Protein AF-A0A503PI42-F1 (afdb_monomer)

Radius of gyration: 23.53 Å; Cα contacts (8 Å, |Δi|>4): 107; chains: 1; bounding box: 67×31×73 Å

Secondary structure (DSSP, 8-state):
--------------HHHHHHHHHHHHHHHHHHHHHHH--SHHHHHHHHHHHHGGGT----EE-PPPPTT--HHHHHTT--EE-PPTTHHHHHHHTT-GGG-HHHHHHTT-SS---HHHHHHHHHH-HHHHHHHHHHHHTT---

Sequence (143 aa):
MPSISTKSPNVTAVTGGTARWHRRLADTFDFLNHVRKSSTQQEICRYLLRYAERFGTTNLLAGPIPPRRALKREQVSHVLLDAWPEQWSERYFSKGYLYRDPTIQLVNRGNAPFLWSEIDKVCEVCPYGRRIRNLVREAGCRY

Solvent-accessible surface area (backbone atoms only — not comparable to full-atom values): 8837 Å² total; per-residue (Å²): 139,83,87,84,79,84,76,77,82,83,88,80,88,69,69,72,59,62,57,52,52,53,49,54,50,48,55,51,51,51,51,52,50,53,48,73,69,41,91,47,58,66,51,36,44,52,55,51,40,67,61,36,41,84,76,71,42,82,63,48,78,42,53,66,82,63,62,101,80,58,50,62,74,54,45,60,72,32,56,67,38,74,45,62,56,88,67,48,63,59,53,39,47,75,70,54,38,65,89,59,34,61,66,52,54,49,60,74,71,45,96,65,91,81,59,72,76,68,46,47,66,54,26,76,74,29,76,59,32,46,49,52,51,52,51,40,51,73,61,70,44,80,131

Foldseek 3Di:
DDDDDDDDDDPDDDPPPVVVVVVVVVLVVVLVVQCVPDPDLVSNLVSVCVVCVVVVADWDWDFDQDPPPDDLVRRLVRTSHTDFFPCPSVVCSVVPVCVVAVVNVVVVVDPDDDDVVVCVVVCVVPVSNVVVVVVCVVSVHDD

Structure (mmCIF, N/CA/C/O backbone):
data_AF-A0A503PI42-F1
#
_entry.id   AF-A0A503PI42-F1
#
loop_
_atom_site.group_PDB
_atom_site.id
_atom_site.type_symbol
_atom_site.label_atom_id
_atom_site.label_alt_id
_atom_site.label_comp_id
_atom_site.label_asym_id
_atom_site.label_entity_id
_atom_site.label_seq_id
_atom_site.pdbx_PDB_ins_code
_atom_site.Cartn_x
_atom_site.Cartn_y
_atom_site.Cartn_z
_atom_site.occupancy
_atom_site.B_iso_or_equiv
_atom_site.auth_seq_id
_atom_site.auth_comp_id
_atom_site.auth_asym_id
_atom_site.auth_atom_id
_atom_site.pdbx_PDB_model_num
ATOM 1 N N . MET A 1 1 ? 51.490 17.077 52.643 1.00 38.84 1 MET A N 1
ATOM 2 C CA . MET A 1 1 ? 51.121 16.199 51.509 1.00 38.84 1 MET A CA 1
ATOM 3 C C . MET A 1 1 ? 49.606 16.014 51.550 1.00 38.84 1 MET A C 1
ATOM 5 O O . MET A 1 1 ? 49.115 15.725 52.634 1.00 38.84 1 MET A O 1
ATOM 9 N N . PRO A 1 2 ? 48.860 16.335 50.476 1.00 37.44 2 PRO A N 1
ATOM 10 C CA . PRO A 1 2 ? 47.443 16.695 50.551 1.00 37.44 2 PRO A CA 1
ATOM 11 C C . PRO A 1 2 ? 46.487 15.503 50.402 1.00 37.44 2 PRO A C 1
ATOM 13 O O . PRO A 1 2 ? 46.785 14.527 49.721 1.00 37.44 2 PRO A O 1
ATOM 16 N N . SER A 1 3 ? 45.322 15.632 51.040 1.00 36.38 3 SER A N 1
ATOM 17 C CA . SER A 1 3 ? 44.196 14.693 51.007 1.00 36.38 3 SER A CA 1
ATOM 18 C C . SER A 1 3 ? 43.536 14.674 49.621 1.00 36.38 3 SER A C 1
ATOM 20 O O . SER A 1 3 ? 43.141 15.722 49.105 1.00 36.38 3 SER A O 1
ATOM 22 N N . ILE A 1 4 ? 43.434 13.494 49.002 1.00 42.47 4 ILE A N 1
ATOM 23 C CA . ILE A 1 4 ? 42.800 13.305 47.691 1.00 42.47 4 ILE A CA 1
ATOM 24 C C . ILE A 1 4 ? 41.296 13.124 47.904 1.00 42.47 4 ILE A C 1
ATOM 26 O O . ILE A 1 4 ? 40.831 12.098 48.388 1.00 42.47 4 ILE A O 1
ATOM 30 N N . SER A 1 5 ? 40.544 14.156 47.529 1.00 39.06 5 SER A N 1
ATOM 31 C CA . SER A 1 5 ? 39.086 14.154 47.456 1.00 39.06 5 SER A CA 1
ATOM 32 C C . SER A 1 5 ? 38.625 13.300 46.270 1.00 39.06 5 SER A C 1
ATOM 34 O O . SER A 1 5 ? 38.852 13.649 45.109 1.00 39.06 5 SER A O 1
ATOM 36 N N . THR A 1 6 ? 37.983 12.167 46.548 1.00 41.88 6 THR A N 1
ATOM 37 C CA . THR A 1 6 ? 37.281 11.346 45.555 1.00 41.88 6 THR A CA 1
ATOM 38 C C . THR A 1 6 ? 36.035 12.087 45.074 1.00 41.88 6 THR A C 1
ATOM 40 O O . THR A 1 6 ? 34.994 12.088 45.729 1.00 41.88 6 THR A O 1
ATOM 43 N N . LYS A 1 7 ? 36.131 12.728 43.904 1.00 42.66 7 LYS A N 1
ATOM 44 C CA . LYS A 1 7 ? 34.962 13.198 43.152 1.00 42.66 7 LYS A CA 1
ATOM 45 C C . LYS A 1 7 ? 34.213 11.990 42.583 1.00 42.66 7 LYS A C 1
ATOM 47 O O . LYS A 1 7 ? 34.740 11.292 41.720 1.00 42.66 7 LYS A O 1
ATOM 52 N N . SER A 1 8 ? 32.979 11.779 43.033 1.00 46.50 8 SER A N 1
ATOM 53 C CA . SER A 1 8 ? 32.018 10.890 42.373 1.00 46.50 8 SER A CA 1
ATOM 54 C C . SER A 1 8 ? 31.776 11.353 40.930 1.00 46.50 8 SER A C 1
ATOM 56 O O . SER A 1 8 ? 31.584 12.554 40.710 1.00 46.50 8 SER A O 1
ATOM 58 N N . PRO A 1 9 ? 31.757 10.453 39.932 1.00 42.19 9 PRO A N 1
ATOM 59 C CA . PRO A 1 9 ? 31.368 10.828 38.586 1.00 42.19 9 PRO A CA 1
ATOM 60 C C . PRO A 1 9 ? 29.862 11.112 38.541 1.00 42.19 9 PRO A C 1
ATOM 62 O O . PRO A 1 9 ? 29.033 10.368 39.062 1.00 42.19 9 PRO A O 1
ATOM 65 N N . ASN A 1 10 ? 29.542 12.241 37.921 1.00 37.50 10 ASN A N 1
ATOM 66 C CA . ASN A 1 10 ? 28.206 12.771 37.707 1.00 37.50 10 ASN A CA 1
ATOM 67 C C . ASN A 1 10 ? 27.437 11.828 36.759 1.00 37.50 10 ASN A C 1
ATOM 69 O O . ASN A 1 10 ? 27.722 11.785 35.562 1.00 37.50 10 ASN A O 1
ATOM 73 N N . VAL A 1 11 ? 26.501 11.031 37.284 1.00 51.66 11 VAL A N 1
ATOM 74 C CA . VAL A 1 11 ? 25.611 10.190 36.470 1.00 51.66 11 VAL A CA 1
ATOM 75 C C . VAL A 1 11 ? 24.426 11.039 36.035 1.00 51.66 11 VAL A C 1
ATOM 77 O O . VAL A 1 11 ? 23.382 11.051 36.682 1.00 51.66 11 VAL A O 1
ATOM 80 N N . THR A 1 12 ? 24.573 11.730 34.908 1.00 49.09 12 THR A N 1
ATOM 81 C CA . THR A 1 12 ? 23.434 12.371 34.248 1.00 49.09 12 THR A CA 1
ATOM 82 C C . THR A 1 12 ? 23.547 12.195 32.740 1.00 49.09 12 THR A C 1
ATOM 84 O O . THR A 1 12 ? 24.367 12.852 32.110 1.00 49.09 12 THR A O 1
ATOM 87 N N . ALA A 1 13 ? 22.712 11.290 32.203 1.00 50.94 13 ALA A N 1
ATOM 88 C CA . ALA A 1 13 ? 22.086 11.291 30.865 1.00 50.94 13 ALA A CA 1
ATOM 89 C C . ALA A 1 13 ? 22.006 9.885 30.225 1.00 50.94 13 ALA A C 1
ATOM 91 O O . ALA A 1 13 ? 22.696 9.584 29.258 1.00 50.94 13 ALA A O 1
ATOM 92 N N . VAL A 1 14 ? 21.099 9.031 30.721 1.00 50.69 14 VAL A N 1
ATOM 93 C CA . VAL A 1 14 ? 20.630 7.818 29.997 1.00 50.69 14 VAL A CA 1
ATOM 94 C C . VAL A 1 14 ? 19.093 7.780 29.855 1.00 50.69 14 VAL A C 1
ATOM 96 O O . VAL A 1 14 ? 18.533 6.997 29.094 1.00 50.69 14 VAL A O 1
ATOM 99 N N . THR A 1 15 ? 18.365 8.696 30.494 1.00 55.69 15 THR A N 1
ATOM 100 C CA . THR A 1 15 ? 16.892 8.691 30.581 1.00 55.69 15 THR A CA 1
ATOM 101 C C . THR A 1 15 ? 16.146 9.055 29.287 1.00 55.69 15 THR A C 1
ATOM 103 O O . THR A 1 15 ? 14.961 8.748 29.160 1.00 55.69 15 THR A O 1
ATOM 106 N N . GLY A 1 16 ? 16.810 9.655 28.292 1.00 50.78 16 GLY A N 1
ATOM 107 C CA . GLY A 1 16 ? 16.167 10.068 27.034 1.00 50.78 16 GLY A CA 1
ATOM 108 C C . GLY A 1 16 ? 15.854 8.921 26.060 1.00 50.78 16 GLY A C 1
ATOM 109 O O . GLY A 1 16 ? 14.903 9.009 25.283 1.00 50.78 16 GLY A O 1
ATOM 110 N N . GLY A 1 17 ? 16.624 7.827 26.102 1.00 54.44 17 GLY A N 1
ATOM 111 C CA . GLY A 1 17 ? 16.436 6.681 25.206 1.00 54.44 17 GLY A CA 1
ATOM 112 C C . GLY A 1 17 ? 15.207 5.855 25.579 1.00 54.44 17 GLY A C 1
ATOM 113 O O . GLY A 1 17 ? 14.338 5.609 24.744 1.00 54.44 17 GLY A O 1
ATOM 114 N N . THR A 1 18 ? 15.091 5.485 26.853 1.00 59.12 18 THR A N 1
ATOM 115 C CA . THR A 1 18 ? 14.047 4.591 27.371 1.00 59.12 18 THR A CA 1
ATOM 116 C C . THR A 1 18 ? 12.649 5.191 27.228 1.00 59.12 18 THR A C 1
ATOM 118 O O . THR A 1 18 ? 11.726 4.505 26.795 1.00 59.12 18 THR A O 1
ATOM 121 N N . ALA A 1 19 ? 12.479 6.487 27.505 1.00 63.47 19 ALA A N 1
ATOM 122 C CA . ALA A 1 19 ? 11.190 7.171 27.355 1.00 63.47 19 ALA A CA 1
ATOM 123 C C . ALA A 1 19 ? 10.720 7.242 25.887 1.00 63.47 19 ALA A C 1
ATOM 125 O O . ALA A 1 19 ? 9.526 7.143 25.597 1.00 63.47 19 ALA A O 1
ATOM 126 N N . ARG A 1 20 ? 11.661 7.370 24.942 1.00 67.62 20 ARG A N 1
ATOM 127 C CA . ARG A 1 20 ? 11.369 7.470 23.505 1.00 67.62 20 ARG A CA 1
ATOM 128 C C . ARG A 1 20 ? 10.935 6.132 22.903 1.00 67.62 20 ARG A C 1
ATOM 130 O O . ARG A 1 20 ? 10.061 6.117 22.037 1.00 67.62 20 ARG A O 1
ATOM 137 N N . TRP A 1 21 ? 11.514 5.020 23.360 1.00 63.31 21 TRP A N 1
ATOM 138 C CA . TRP A 1 21 ? 11.125 3.676 22.916 1.00 63.31 21 TRP A CA 1
ATOM 139 C C . TRP A 1 21 ? 9.751 3.267 23.450 1.00 63.31 21 TRP A C 1
ATOM 141 O O . TRP A 1 21 ? 8.934 2.785 22.669 1.00 63.31 21 TRP A O 1
ATOM 151 N N . HIS A 1 22 ? 9.449 3.554 24.722 1.00 66.19 22 HIS A N 1
ATOM 152 C CA . HIS A 1 22 ? 8.117 3.306 25.288 1.00 66.19 22 HIS A CA 1
ATOM 153 C C . HIS A 1 22 ? 7.019 4.066 24.536 1.00 66.19 22 HIS A C 1
ATOM 155 O O . HIS A 1 22 ? 5.995 3.478 24.203 1.00 66.19 22 HIS A O 1
ATOM 161 N N . ARG A 1 23 ? 7.251 5.344 24.197 1.00 72.94 23 ARG A N 1
ATOM 162 C CA . ARG A 1 23 ? 6.283 6.141 23.427 1.00 72.94 23 ARG A CA 1
ATOM 163 C C . ARG A 1 23 ? 6.051 5.572 22.023 1.00 72.94 23 ARG A C 1
ATOM 165 O O . ARG A 1 23 ? 4.911 5.414 21.621 1.00 72.94 23 ARG A O 1
ATOM 172 N N . ARG A 1 24 ? 7.114 5.181 21.308 1.00 77.75 24 ARG A N 1
ATOM 173 C CA . ARG A 1 24 ? 6.989 4.557 19.974 1.00 77.75 24 ARG A CA 1
ATOM 174 C C . ARG A 1 24 ? 6.239 3.223 20.004 1.00 77.75 24 ARG A C 1
ATOM 176 O O . ARG A 1 24 ? 5.477 2.934 19.083 1.00 77.75 24 ARG A O 1
ATOM 183 N N . LEU A 1 25 ? 6.462 2.413 21.038 1.00 80.94 25 LEU A N 1
ATOM 184 C CA . LEU A 1 25 ? 5.751 1.146 21.215 1.00 80.94 25 LEU A CA 1
ATOM 185 C C . LEU A 1 25 ? 4.275 1.374 21.546 1.00 80.94 25 LEU A C 1
ATOM 187 O O . LEU A 1 25 ? 3.429 0.729 20.932 1.00 80.94 25 LEU A O 1
ATOM 191 N N . ALA A 1 26 ? 3.970 2.318 22.440 1.00 83.50 26 ALA A N 1
ATOM 192 C CA . ALA A 1 26 ? 2.597 2.713 22.745 1.00 83.50 26 ALA A CA 1
ATOM 193 C C . ALA A 1 26 ? 1.868 3.212 21.487 1.00 83.50 26 ALA A C 1
ATOM 195 O O . ALA A 1 26 ? 0.811 2.686 21.158 1.00 83.50 26 ALA A O 1
ATOM 196 N N . ASP A 1 27 ? 2.489 4.104 20.707 1.00 84.38 27 ASP A N 1
ATOM 197 C CA . ASP A 1 27 ? 1.917 4.615 19.453 1.00 84.38 27 ASP A CA 1
ATOM 198 C C . ASP A 1 27 ? 1.616 3.489 18.448 1.00 84.38 27 ASP A C 1
ATOM 200 O O . ASP A 1 27 ? 0.592 3.509 17.762 1.00 84.38 27 ASP A O 1
ATOM 204 N N . THR A 1 28 ? 2.514 2.503 18.349 1.00 85.69 28 THR A N 1
ATOM 205 C CA . THR A 1 28 ? 2.343 1.346 17.457 1.00 85.69 28 THR A CA 1
ATOM 206 C C . THR A 1 28 ? 1.204 0.451 17.943 1.00 85.69 28 THR A C 1
ATOM 208 O O . THR A 1 28 ? 0.372 0.015 17.148 1.00 85.69 28 THR A O 1
ATOM 211 N N . PHE A 1 29 ? 1.138 0.189 19.248 1.00 87.50 29 PHE A N 1
ATOM 212 C CA . PHE A 1 29 ? 0.095 -0.635 19.852 1.00 87.50 29 PHE A CA 1
ATOM 213 C C . PHE A 1 29 ? -1.286 0.018 19.744 1.00 87.50 29 PHE A C 1
ATOM 215 O O . PHE A 1 29 ? -2.261 -0.642 19.379 1.00 87.50 29 PHE A O 1
ATOM 222 N N . ASP A 1 30 ? -1.370 1.323 19.991 1.00 88.25 30 ASP A N 1
ATOM 223 C CA . ASP A 1 30 ? -2.595 2.096 19.829 1.00 88.25 30 ASP A CA 1
ATOM 224 C C . ASP A 1 30 ? -3.058 2.067 18.377 1.00 88.25 30 ASP A C 1
ATOM 226 O O . ASP A 1 30 ? -4.230 1.794 18.116 1.00 88.25 30 ASP A O 1
ATOM 230 N N . PHE A 1 31 ? -2.152 2.264 17.419 1.00 87.69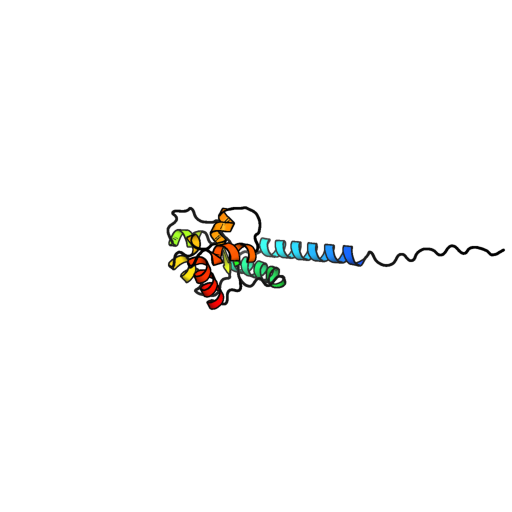 31 PHE A N 1
ATOM 231 C CA . PHE A 1 31 ? -2.457 2.115 15.997 1.00 87.69 31 PHE A CA 1
ATOM 232 C C . PHE A 1 31 ? -3.045 0.728 15.673 1.00 87.69 31 PHE A C 1
ATOM 234 O O . PHE A 1 31 ? -4.127 0.647 15.085 1.00 87.69 31 PHE A O 1
ATOM 241 N N . LEU A 1 32 ? -2.400 -0.358 16.114 1.00 89.12 32 LEU A N 1
ATOM 242 C CA . LEU A 1 32 ? -2.890 -1.724 15.885 1.00 89.12 32 LEU A CA 1
ATOM 243 C C . LEU A 1 32 ? -4.271 -1.955 16.512 1.00 89.12 32 LEU A C 1
ATOM 245 O O . LEU A 1 32 ? -5.121 -2.617 15.915 1.00 89.12 32 LEU A O 1
ATOM 249 N N . ASN A 1 33 ? -4.531 -1.382 17.688 1.00 90.69 33 ASN A N 1
ATOM 250 C CA . ASN A 1 33 ? -5.842 -1.464 18.327 1.00 90.69 33 ASN A CA 1
ATOM 251 C C . ASN A 1 33 ? -6.932 -0.730 17.545 1.00 90.69 33 ASN A C 1
ATOM 253 O O . ASN A 1 33 ? -8.047 -1.243 17.459 1.00 90.69 33 ASN A O 1
ATOM 257 N N . HIS A 1 34 ? -6.634 0.440 16.977 1.00 89.25 34 HIS A N 1
ATOM 258 C CA . HIS A 1 34 ? -7.583 1.166 16.132 1.00 89.25 34 HIS A CA 1
ATOM 259 C C . HIS A 1 34 ? -7.912 0.383 14.857 1.00 89.25 34 HIS A C 1
ATOM 261 O O . HIS A 1 34 ? -9.086 0.247 14.514 1.00 89.25 34 HIS A O 1
ATOM 267 N N . VAL A 1 35 ? -6.902 -0.206 14.206 1.00 88.25 35 VAL A N 1
ATOM 268 C CA . VAL A 1 35 ? -7.111 -1.079 13.040 1.00 88.25 35 VAL A CA 1
ATOM 269 C C . VAL A 1 35 ? -7.963 -2.292 13.418 1.00 88.25 35 VAL A C 1
ATOM 271 O O . VAL A 1 35 ? -8.953 -2.568 12.752 1.00 88.25 35 VAL A O 1
ATOM 274 N N . ARG A 1 36 ? -7.653 -2.970 14.531 1.00 88.75 36 ARG A N 1
ATOM 275 C CA . ARG A 1 36 ? -8.406 -4.150 14.997 1.00 88.75 36 ARG A CA 1
ATOM 276 C C . ARG A 1 36 ? -9.874 -3.851 15.324 1.00 88.75 36 ARG A C 1
ATOM 278 O O . ARG A 1 36 ? -10.711 -4.732 15.181 1.00 88.75 36 ARG A O 1
ATOM 285 N N . LYS A 1 37 ? -10.180 -2.643 15.804 1.00 91.44 37 LYS A N 1
ATOM 286 C CA . LYS A 1 37 ? -11.549 -2.207 16.138 1.00 91.44 37 LYS A CA 1
ATOM 287 C C . LYS A 1 37 ? -12.317 -1.636 14.941 1.00 91.44 37 LYS A C 1
ATOM 289 O O . LYS A 1 37 ? -13.499 -1.336 15.082 1.00 91.44 37 LYS A O 1
ATOM 294 N N . SER A 1 38 ? -11.657 -1.444 13.801 1.00 92.19 38 SER A N 1
ATOM 295 C CA . SER A 1 38 ? -12.292 -0.896 12.603 1.00 92.19 38 SER A CA 1
ATOM 296 C C . SER A 1 38 ? -13.270 -1.909 12.017 1.00 92.19 38 SER A C 1
ATOM 298 O O . SER A 1 38 ? -12.955 -3.094 11.922 1.00 92.19 38 SER A O 1
ATOM 300 N N . SER A 1 39 ? -14.449 -1.442 11.612 1.00 87.62 39 SER A N 1
ATOM 301 C CA . SER A 1 39 ? -15.503 -2.292 11.032 1.00 87.62 39 SER A CA 1
ATOM 302 C C . SER A 1 39 ? -15.653 -2.086 9.525 1.00 87.62 39 SER A C 1
ATOM 304 O O . SER A 1 39 ? -16.433 -2.779 8.875 1.00 87.62 39 SER A O 1
ATOM 306 N N . THR A 1 40 ? -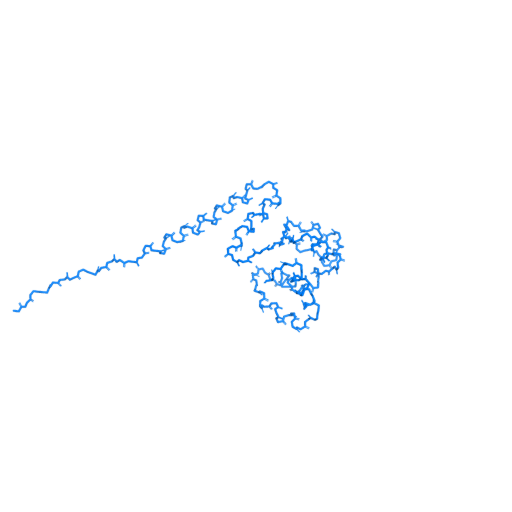14.906 -1.135 8.958 1.00 90.38 40 THR A N 1
ATOM 307 C CA . THR A 1 40 ? -14.963 -0.779 7.538 1.00 90.38 40 THR A CA 1
ATOM 308 C C . THR A 1 40 ? -13.570 -0.635 6.930 1.00 90.38 40 THR A C 1
ATOM 310 O O . THR A 1 40 ? -12.597 -0.287 7.604 1.00 90.38 40 THR A O 1
ATOM 313 N N . GLN A 1 41 ? -13.481 -0.856 5.619 1.00 87.44 41 GLN A N 1
ATOM 314 C CA . GLN A 1 41 ? -12.260 -0.661 4.835 1.00 87.44 41 GLN A CA 1
ATOM 315 C C . GLN A 1 41 ? -11.748 0.784 4.938 1.00 87.44 41 GLN A C 1
ATOM 317 O O . GLN A 1 41 ? -10.552 1.028 5.085 1.00 87.44 41 GLN A O 1
ATOM 322 N N . GLN A 1 42 ? -12.672 1.745 4.915 1.00 86.75 42 GLN A N 1
ATOM 323 C CA . GLN A 1 42 ? -12.392 3.176 4.972 1.00 86.75 42 GLN A CA 1
ATOM 324 C C . GLN A 1 42 ? -11.763 3.573 6.311 1.00 86.75 42 GLN A C 1
ATOM 326 O O . GLN A 1 42 ? -10.821 4.366 6.342 1.00 86.75 42 GLN A O 1
ATOM 331 N N . GLU A 1 43 ? -12.235 3.005 7.422 1.00 89.06 43 GLU A N 1
ATOM 332 C CA . GLU A 1 43 ? -11.622 3.225 8.733 1.00 89.06 43 GLU A CA 1
ATOM 333 C C . GLU A 1 43 ? -10.200 2.674 8.794 1.00 89.06 43 GLU A C 1
ATOM 335 O O . GLU A 1 43 ? -9.302 3.378 9.262 1.00 89.06 43 GLU A O 1
ATOM 340 N N . ILE A 1 44 ? -9.977 1.468 8.264 1.00 90.19 44 ILE A N 1
ATOM 341 C CA . ILE A 1 44 ? -8.644 0.859 8.205 1.00 90.19 44 ILE A CA 1
ATOM 342 C C . ILE A 1 44 ? -7.697 1.737 7.376 1.00 90.19 44 ILE A C 1
ATOM 344 O O . ILE A 1 44 ? -6.617 2.086 7.860 1.00 90.19 44 ILE A O 1
ATOM 348 N N . CYS A 1 45 ? -8.110 2.162 6.174 1.00 90.12 45 CYS A N 1
ATOM 349 C CA . CYS A 1 45 ? -7.340 3.081 5.329 1.00 90.12 45 CYS A CA 1
ATOM 350 C C . CYS A 1 45 ? -7.010 4.388 6.062 1.00 90.12 45 CYS A C 1
ATOM 352 O O . CYS A 1 45 ? -5.861 4.827 6.048 1.00 90.12 45 CYS A O 1
ATOM 354 N N . ARG A 1 46 ? -7.987 4.986 6.754 1.00 89.69 46 ARG A N 1
ATOM 355 C CA . ARG A 1 46 ? -7.803 6.226 7.521 1.00 89.69 46 ARG A CA 1
ATOM 356 C C . ARG A 1 46 ? -6.767 6.069 8.633 1.00 89.69 46 ARG A C 1
ATOM 358 O O . ARG A 1 46 ? -5.916 6.943 8.794 1.00 89.69 46 ARG A O 1
ATOM 365 N N . TYR A 1 47 ? -6.815 4.984 9.407 1.00 90.69 47 TYR A N 1
ATOM 366 C CA . TYR A 1 47 ? -5.836 4.748 10.473 1.00 90.69 47 TYR A CA 1
ATOM 367 C C . TYR A 1 47 ? -4.440 4.439 9.924 1.00 90.69 47 TYR A C 1
ATOM 369 O O . TYR A 1 47 ? -3.455 4.933 10.477 1.00 90.69 47 TYR A O 1
ATOM 377 N N . LEU A 1 48 ? -4.351 3.677 8.830 1.00 88.94 48 LEU A N 1
ATOM 378 C CA . LEU A 1 48 ? -3.090 3.394 8.143 1.00 88.94 48 LEU A CA 1
ATOM 379 C C . LEU A 1 48 ? -2.447 4.662 7.592 1.00 88.94 48 LEU A C 1
ATOM 381 O O . LEU A 1 48 ? -1.277 4.908 7.876 1.00 88.94 48 LEU A O 1
ATOM 385 N N . LEU A 1 49 ? -3.204 5.489 6.868 1.00 89.19 49 LEU A N 1
ATOM 386 C CA . LEU A 1 49 ? -2.701 6.751 6.332 1.00 89.19 49 LEU A CA 1
ATOM 387 C C . LEU A 1 49 ? -2.289 7.703 7.447 1.00 89.19 49 LEU A C 1
ATOM 389 O O . LEU A 1 49 ? -1.156 8.158 7.439 1.00 89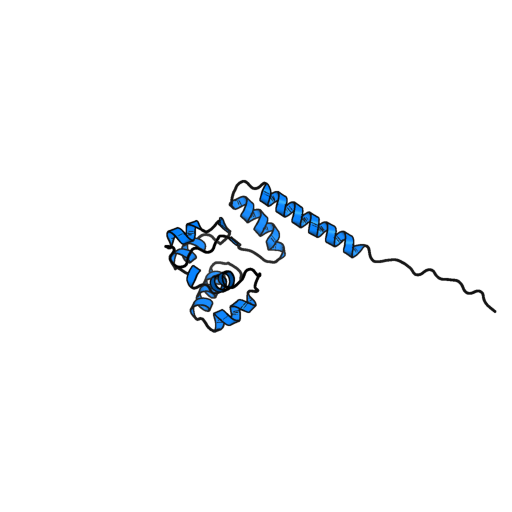.19 49 LEU A O 1
ATOM 393 N N . ARG A 1 50 ? -3.118 7.911 8.475 1.00 89.00 50 ARG A N 1
ATOM 394 C CA . ARG A 1 50 ? -2.751 8.768 9.615 1.00 89.00 50 ARG A CA 1
ATOM 395 C C . ARG A 1 50 ? -1.465 8.309 10.307 1.00 89.00 50 ARG A C 1
ATOM 397 O O . ARG A 1 50 ? -0.686 9.123 10.805 1.00 89.00 50 ARG A O 1
ATOM 404 N N . TYR A 1 51 ? -1.233 6.998 10.386 1.00 86.75 51 TYR A N 1
ATOM 405 C CA . TYR A 1 51 ? 0.030 6.480 10.898 1.00 86.75 51 TYR A CA 1
ATOM 406 C C . TYR A 1 51 ? 1.176 6.731 9.913 1.00 86.75 51 TYR A C 1
ATOM 408 O O . TYR A 1 51 ? 2.224 7.207 10.340 1.00 86.75 51 TYR A O 1
ATOM 416 N N . ALA A 1 52 ? 0.979 6.458 8.624 1.00 86.00 52 ALA A N 1
ATOM 417 C CA . ALA A 1 52 ? 2.004 6.511 7.585 1.00 86.00 52 ALA A CA 1
ATOM 418 C C . ALA A 1 52 ? 2.349 7.936 7.090 1.00 86.00 52 ALA A C 1
ATOM 420 O O . ALA A 1 52 ? 3.454 8.167 6.596 1.00 86.00 52 ALA A O 1
ATOM 421 N N . GLU A 1 53 ? 1.464 8.912 7.288 1.00 86.12 53 GLU A N 1
ATOM 422 C CA . GLU A 1 53 ? 1.655 10.339 6.983 1.00 86.12 53 GLU A CA 1
ATOM 423 C C . GLU A 1 53 ? 2.887 10.914 7.684 1.00 86.12 53 GLU A C 1
ATOM 425 O O . GLU A 1 53 ? 3.605 11.731 7.109 1.00 86.12 53 GLU A O 1
ATOM 430 N N . ARG A 1 54 ? 3.212 10.422 8.890 1.00 83.94 54 ARG A N 1
ATOM 431 C CA . ARG A 1 54 ? 4.437 10.811 9.616 1.00 83.94 54 ARG A CA 1
ATOM 432 C C . ARG A 1 54 ? 5.725 10.454 8.859 1.00 83.94 54 ARG A C 1
ATOM 434 O O . ARG A 1 54 ? 6.787 10.974 9.186 1.00 83.94 54 ARG A O 1
ATOM 441 N N . PHE A 1 55 ? 5.627 9.556 7.878 1.00 81.81 55 PHE A N 1
ATOM 442 C CA . PHE A 1 55 ? 6.703 9.135 6.981 1.00 81.81 55 PHE A CA 1
ATOM 443 C C . PHE A 1 55 ? 6.523 9.684 5.554 1.00 81.81 55 PHE A C 1
ATOM 445 O O . PHE A 1 55 ? 7.242 9.272 4.650 1.00 81.81 55 PHE A O 1
ATOM 452 N N . GLY A 1 56 ? 5.566 10.592 5.330 1.00 81.94 56 GLY A N 1
ATOM 453 C CA . GLY A 1 56 ? 5.284 11.191 4.022 1.00 81.94 56 GLY A CA 1
ATOM 454 C C . GLY A 1 56 ? 4.391 10.350 3.104 1.00 81.94 56 GLY A C 1
ATOM 455 O O . GLY A 1 56 ? 4.198 10.719 1.946 1.00 81.94 56 GLY A O 1
ATOM 456 N N . THR A 1 57 ? 3.825 9.242 3.596 1.00 81.69 57 THR A N 1
ATOM 457 C CA . THR A 1 57 ? 2.883 8.428 2.811 1.00 81.69 57 THR A CA 1
ATOM 458 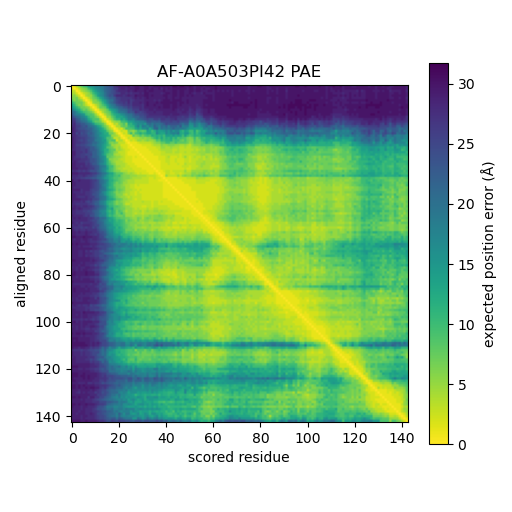C C . THR A 1 57 ? 1.552 9.158 2.677 1.00 81.69 57 THR A C 1
ATOM 460 O O . THR A 1 57 ? 0.998 9.630 3.663 1.00 81.69 57 THR A O 1
ATOM 463 N N . THR A 1 58 ? 1.035 9.230 1.455 1.00 83.06 58 THR A N 1
ATOM 464 C CA . THR A 1 58 ? -0.211 9.950 1.128 1.00 83.06 58 THR A CA 1
ATOM 465 C C . THR A 1 58 ? -1.271 9.056 0.498 1.00 83.06 58 THR A C 1
ATOM 467 O O . THR A 1 58 ? -2.408 9.475 0.335 1.00 83.06 58 THR A O 1
ATOM 470 N N . ASN A 1 59 ? -0.891 7.838 0.116 1.00 84.88 59 ASN A N 1
ATOM 471 C CA . ASN A 1 59 ? -1.695 6.929 -0.683 1.00 84.88 59 ASN A CA 1
ATOM 472 C C . ASN A 1 59 ? -1.421 5.493 -0.234 1.00 84.88 59 ASN A C 1
ATOM 474 O O . ASN A 1 59 ? -0.304 5.177 0.180 1.00 84.88 59 ASN A O 1
ATOM 478 N N . LEU A 1 60 ? -2.422 4.624 -0.340 1.00 85.81 60 LEU A N 1
ATOM 479 C CA . LEU A 1 60 ? -2.312 3.219 0.044 1.00 85.81 60 LEU A CA 1
ATOM 480 C C . LEU A 1 60 ? -3.017 2.337 -0.985 1.00 85.81 60 LEU A C 1
ATOM 482 O O . LEU A 1 60 ? -4.126 2.645 -1.402 1.00 85.81 60 LEU A O 1
ATOM 486 N N . LEU A 1 61 ? -2.392 1.211 -1.320 1.00 86.06 61 LEU A N 1
ATOM 487 C CA . LEU A 1 61 ? -3.046 0.075 -1.956 1.00 86.06 61 LEU A CA 1
ATOM 488 C C . LEU A 1 61 ? -2.586 -1.192 -1.234 1.00 86.06 61 LEU A C 1
ATOM 490 O O . LEU A 1 61 ? -1.384 -1.397 -1.062 1.00 86.06 61 LEU A O 1
ATOM 494 N N . ALA A 1 62 ? -3.519 -2.045 -0.828 1.00 85.38 62 ALA A N 1
ATOM 495 C CA . ALA A 1 62 ? -3.206 -3.360 -0.291 1.00 85.38 62 ALA A CA 1
ATOM 496 C C . ALA A 1 62 ? -4.176 -4.408 -0.827 1.00 85.38 62 ALA A C 1
ATOM 498 O O . ALA A 1 62 ? -5.377 -4.174 -0.945 1.00 85.38 62 ALA A O 1
ATOM 499 N N . GLY A 1 63 ? -3.647 -5.586 -1.121 1.00 85.56 63 GLY A N 1
ATOM 500 C CA . GLY A 1 63 ? -4.413 -6.713 -1.624 1.00 85.56 63 GLY A CA 1
ATOM 501 C C . GLY A 1 63 ? -3.486 -7.818 -2.119 1.00 85.56 63 GLY A C 1
ATOM 502 O O . GLY A 1 63 ? -2.319 -7.542 -2.420 1.00 85.56 63 GLY A O 1
ATOM 503 N N . PRO A 1 64 ? -3.955 -9.073 -2.184 1.00 82.19 64 PRO A N 1
ATOM 504 C CA . PRO A 1 64 ? -3.219 -10.127 -2.863 1.00 82.19 64 PRO A CA 1
ATOM 505 C C . PRO A 1 64 ? -2.985 -9.760 -4.332 1.00 82.19 64 PRO A C 1
ATOM 507 O O . PRO A 1 64 ? -3.868 -9.232 -5.006 1.00 82.19 64 PRO A O 1
ATOM 510 N N . ILE A 1 65 ? -1.803 -10.083 -4.857 1.00 80.75 65 ILE A N 1
ATOM 511 C CA . ILE A 1 65 ? -1.563 -9.947 -6.293 1.00 80.75 65 ILE A CA 1
ATOM 512 C C . ILE A 1 65 ? -2.390 -11.018 -7.021 1.00 80.75 65 ILE A C 1
ATOM 514 O O . ILE A 1 65 ? -2.222 -12.208 -6.738 1.00 80.75 65 ILE A O 1
ATOM 518 N N . PRO A 1 66 ? -3.277 -10.632 -7.954 1.00 79.19 66 PRO A N 1
ATOM 519 C CA . PRO A 1 66 ? -4.096 -11.586 -8.681 1.00 79.19 66 PRO A CA 1
ATOM 520 C C . PRO A 1 66 ? -3.226 -12.486 -9.573 1.00 79.19 66 PRO A C 1
ATOM 522 O O . PRO A 1 66 ? -2.167 -12.064 -10.056 1.00 79.19 66 PRO A O 1
ATOM 525 N N . PRO A 1 67 ? -3.674 -13.719 -9.863 1.00 77.06 67 PRO A N 1
ATOM 526 C CA . PRO A 1 67 ? -2.937 -14.635 -10.723 1.00 77.06 67 PRO A CA 1
ATOM 527 C C . PRO A 1 67 ? -2.686 -14.030 -12.114 1.00 77.06 67 PRO A C 1
ATOM 529 O O . PRO A 1 67 ? -3.452 -13.202 -12.609 1.00 77.06 67 PRO A O 1
ATOM 532 N N . ARG A 1 68 ? -1.614 -14.474 -12.788 1.00 68.19 68 ARG A N 1
ATOM 533 C CA . ARG A 1 68 ? -1.103 -13.898 -14.057 1.00 68.19 68 ARG A CA 1
ATOM 534 C C . ARG A 1 68 ? -2.090 -13.891 -15.240 1.00 68.19 68 ARG A C 1
ATOM 536 O O . ARG A 1 68 ? -1.767 -13.339 -16.286 1.00 68.19 68 ARG A O 1
ATOM 543 N N . ARG A 1 69 ? -3.259 -14.522 -15.102 1.00 74.00 69 ARG A N 1
ATOM 544 C CA . ARG A 1 69 ? -4.314 -14.614 -16.127 1.00 74.00 69 ARG A CA 1
ATOM 545 C C . ARG A 1 69 ? -5.665 -14.055 -15.662 1.00 74.00 69 ARG A C 1
ATOM 547 O O . ARG A 1 69 ? -6.656 -14.262 -16.352 1.00 74.00 69 ARG A O 1
ATOM 554 N N . ALA A 1 70 ? -5.712 -13.371 -14.519 1.00 74.06 70 ALA A N 1
ATOM 555 C CA . ALA A 1 70 ? -6.946 -12.778 -14.019 1.00 74.06 70 ALA A CA 1
ATOM 556 C C . ALA A 1 70 ? -7.457 -11.690 -14.973 1.00 74.06 70 ALA A C 1
ATOM 558 O O . ALA A 1 70 ? -6.704 -10.819 -15.432 1.00 74.06 70 ALA A O 1
ATOM 559 N N . LEU A 1 71 ? -8.756 -11.721 -15.254 1.00 77.88 71 LEU A N 1
ATOM 560 C CA . LEU A 1 71 ? -9.418 -10.694 -16.051 1.00 77.88 71 LEU A CA 1
ATOM 561 C C . LEU A 1 71 ? -9.428 -9.361 -15.290 1.00 77.88 71 LEU A C 1
ATOM 563 O O . LEU A 1 71 ? -9.324 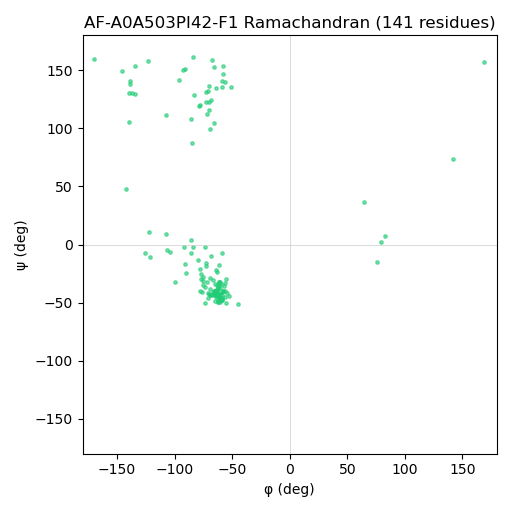-9.323 -14.070 1.00 77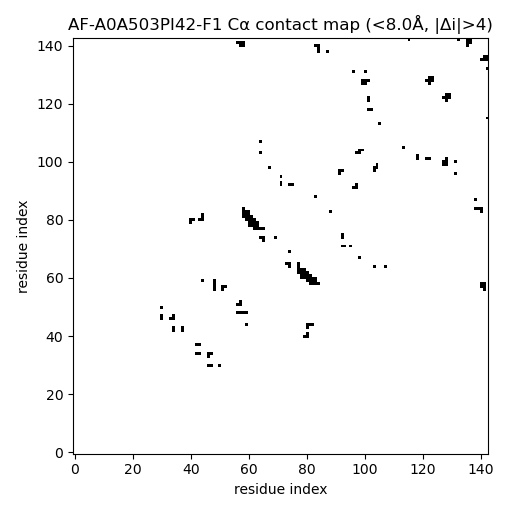.88 71 LEU A O 1
ATOM 567 N N . LYS A 1 72 ? -9.588 -8.232 -15.992 1.00 72.25 72 LYS A N 1
ATOM 568 C CA . LYS A 1 72 ? -9.528 -6.894 -15.361 1.00 72.25 72 LYS A CA 1
ATOM 569 C C . LYS A 1 72 ? -10.496 -6.737 -14.182 1.00 72.25 72 LYS A C 1
ATOM 571 O O . LYS A 1 72 ? -10.111 -6.207 -13.149 1.00 72.25 72 LYS A O 1
ATOM 576 N N . ARG A 1 73 ? -11.727 -7.246 -14.320 1.00 73.50 73 ARG A N 1
ATOM 577 C CA . ARG A 1 73 ? -12.731 -7.240 -13.240 1.00 73.50 73 ARG A CA 1
ATOM 578 C C . ARG A 1 73 ? -12.274 -8.043 -12.015 1.00 73.50 73 ARG A C 1
ATOM 580 O O . ARG A 1 73 ? -12.562 -7.667 -10.890 1.00 73.50 73 ARG A O 1
ATOM 587 N N . GLU A 1 74 ? -11.543 -9.132 -12.250 1.00 76.56 74 GLU A N 1
ATOM 588 C CA . GLU A 1 74 ? -11.018 -10.001 -11.199 1.00 76.56 74 GLU A CA 1
ATOM 589 C C . GLU A 1 74 ? -9.821 -9.334 -10.525 1.00 76.56 74 GLU A C 1
ATOM 591 O O . GLU A 1 74 ? -9.641 -9.485 -9.333 1.00 76.56 74 GLU A O 1
ATOM 596 N N . GLN A 1 75 ? -9.030 -8.523 -11.230 1.00 77.81 75 GLN A N 1
ATOM 597 C CA . GLN A 1 75 ? -7.935 -7.772 -10.603 1.00 77.81 75 GLN A CA 1
ATOM 598 C C . GLN A 1 75 ? -8.445 -6.770 -9.561 1.00 77.81 75 GLN A C 1
ATOM 600 O O . GLN A 1 75 ? -7.884 -6.691 -8.472 1.00 77.81 75 GLN A O 1
ATOM 605 N N . VAL A 1 76 ? -9.530 -6.051 -9.869 1.00 76.75 76 VAL A N 1
ATOM 606 C CA . VAL A 1 76 ? -10.146 -5.087 -8.939 1.00 76.75 76 VAL A CA 1
ATOM 607 C C . VAL A 1 76 ? -10.672 -5.790 -7.688 1.00 76.75 76 VAL A C 1
ATOM 609 O O . VAL A 1 76 ? -10.506 -5.278 -6.587 1.00 76.75 76 VAL A O 1
ATOM 612 N N . SER A 1 77 ? -11.239 -6.994 -7.823 1.00 79.81 77 SER A N 1
ATOM 613 C CA . SER A 1 77 ? -11.775 -7.742 -6.678 1.00 79.81 77 SER A CA 1
ATOM 614 C C . SER A 1 77 ? -10.704 -8.247 -5.704 1.00 79.81 77 SER A C 1
ATOM 616 O O . SER A 1 77 ? -11.050 -8.748 -4.640 1.00 79.81 77 SER A O 1
ATOM 618 N N . HIS A 1 78 ? -9.419 -8.154 -6.060 1.00 80.69 78 HIS A N 1
ATOM 619 C CA . HIS A 1 78 ? -8.306 -8.495 -5.172 1.00 80.69 78 HIS A CA 1
ATOM 620 C C . HIS A 1 78 ? -7.796 -7.285 -4.374 1.00 80.69 78 HIS A C 1
ATOM 622 O O . HIS A 1 78 ? -6.903 -7.439 -3.545 1.00 80.69 78 HIS A O 1
ATOM 628 N N . VAL A 1 79 ? -8.345 -6.085 -4.585 1.00 82.56 79 VAL A N 1
ATOM 629 C CA . VAL A 1 79 ? -8.012 -4.906 -3.781 1.00 82.56 79 VAL A CA 1
ATOM 630 C C . VAL A 1 79 ? -8.771 -4.968 -2.457 1.00 82.56 79 VAL A C 1
ATOM 632 O O . VAL A 1 79 ? -9.997 -4.979 -2.438 1.00 82.56 79 VAL A O 1
ATOM 635 N N . LEU A 1 80 ? -8.034 -5.008 -1.346 1.00 83.75 80 LEU A N 1
ATOM 636 C CA . LEU A 1 80 ? -8.586 -5.059 0.012 1.00 83.75 80 LEU A CA 1
ATOM 637 C C . LEU A 1 80 ? -8.587 -3.698 0.697 1.00 83.75 80 LEU A C 1
ATOM 639 O O . LEU A 1 80 ? -9.447 -3.438 1.525 1.00 83.75 80 LEU A O 1
ATOM 643 N N . LEU A 1 81 ? -7.606 -2.850 0.398 1.00 84.75 81 LEU A N 1
ATOM 644 C CA . LEU A 1 81 ? -7.493 -1.487 0.902 1.00 84.75 81 LEU A CA 1
ATOM 645 C C . LEU A 1 81 ? -7.073 -0.603 -0.261 1.00 84.75 81 LEU A C 1
ATOM 647 O O . LEU A 1 81 ? -6.119 -0.920 -0.969 1.00 84.75 81 LEU A O 1
ATOM 651 N N . ASP A 1 82 ? -7.782 0.500 -0.438 1.00 85.75 82 ASP A N 1
ATOM 652 C CA . ASP A 1 82 ? -7.480 1.499 -1.449 1.00 85.75 82 ASP A CA 1
ATOM 653 C C . ASP A 1 82 ? -7.706 2.871 -0.826 1.00 85.75 82 ASP A C 1
ATOM 655 O O . ASP A 1 82 ? -8.720 3.114 -0.166 1.00 85.75 82 ASP A O 1
ATOM 659 N N . ALA A 1 83 ? -6.714 3.729 -0.980 1.00 85.25 83 ALA A N 1
ATOM 660 C CA . ALA A 1 83 ? -6.777 5.133 -0.638 1.00 85.25 83 ALA A CA 1
ATOM 661 C C . ALA A 1 83 ? -6.003 5.937 -1.686 1.00 85.25 83 ALA A C 1
ATOM 663 O O . ALA A 1 83 ? -5.126 6.739 -1.359 1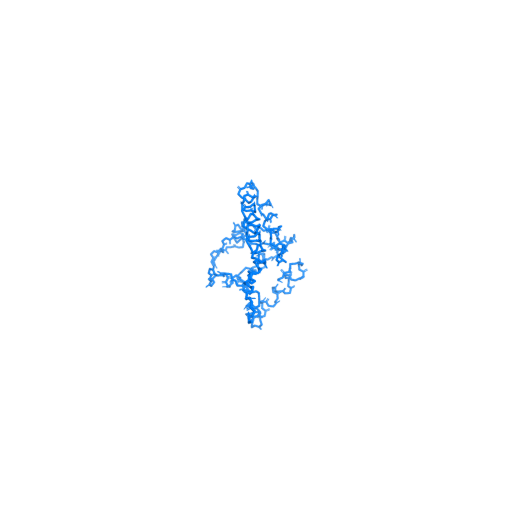.00 85.25 83 ALA A O 1
ATOM 664 N N . TRP A 1 84 ? -6.265 5.641 -2.956 1.00 82.88 84 TRP A N 1
ATOM 665 C CA . TRP A 1 84 ? -5.847 6.453 -4.086 1.00 8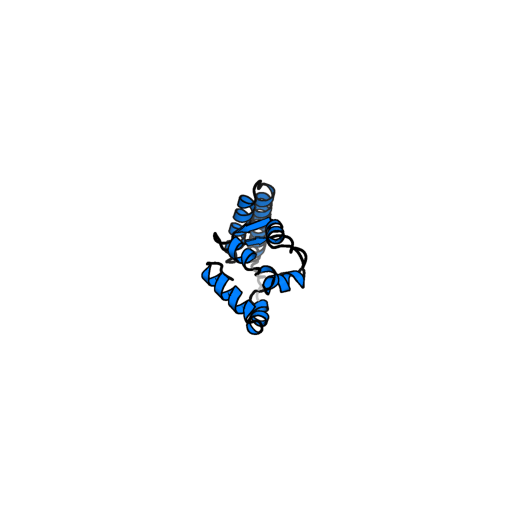2.88 84 TRP A CA 1
ATOM 666 C C . TRP A 1 84 ? -6.826 7.605 -4.351 1.00 82.88 84 TRP A C 1
ATOM 668 O O . TRP A 1 84 ? -7.975 7.568 -3.901 1.00 82.88 84 TRP A O 1
ATOM 678 N N . PRO A 1 85 ? -6.393 8.640 -5.093 1.00 77.62 85 PRO A N 1
ATOM 679 C CA . PRO A 1 85 ? -7.261 9.703 -5.561 1.00 77.62 85 PRO A CA 1
ATOM 680 C C . PRO A 1 85 ? -8.391 9.123 -6.402 1.00 77.62 85 PRO A C 1
ATOM 682 O O . PRO A 1 85 ? -8.214 8.139 -7.132 1.00 77.62 85 PRO A O 1
ATOM 685 N N . GLU A 1 86 ? -9.549 9.765 -6.309 1.00 67.38 86 GLU A N 1
ATOM 686 C CA . GLU A 1 86 ? -10.741 9.378 -7.048 1.00 67.38 86 GLU A CA 1
ATOM 687 C C . GLU A 1 86 ? -10.404 9.218 -8.542 1.00 67.38 86 GLU A C 1
ATOM 689 O O . GLU A 1 86 ? -9.680 10.030 -9.115 1.00 67.38 86 GLU A O 1
ATOM 694 N N . GLN A 1 87 ? -10.890 8.138 -9.166 1.00 77.44 87 GLN A N 1
ATOM 695 C CA . GLN A 1 87 ? -10.653 7.754 -10.573 1.00 77.44 87 GLN A CA 1
ATOM 696 C C . GLN A 1 87 ? -9.274 7.147 -10.891 1.00 77.44 87 GLN A C 1
ATOM 698 O O . GLN A 1 87 ? -9.124 6.522 -11.950 1.00 77.44 87 GLN A O 1
ATOM 703 N N . TRP A 1 88 ? -8.263 7.255 -10.017 1.00 80.69 88 TRP A N 1
ATOM 704 C CA . TRP A 1 88 ? -6.953 6.659 -10.312 1.00 80.69 88 TRP A CA 1
ATOM 705 C C . TRP A 1 88 ? -7.019 5.129 -10.343 1.00 80.69 88 TRP A C 1
ATOM 707 O O . TRP A 1 88 ? -6.511 4.522 -11.286 1.00 80.69 88 TRP A O 1
ATOM 717 N N . SER A 1 89 ? -7.717 4.505 -9.394 1.00 78.38 89 SER A N 1
ATOM 718 C CA . SER A 1 89 ? -7.890 3.047 -9.337 1.00 78.38 89 SER A CA 1
ATOM 719 C C . SER A 1 89 ? -8.574 2.513 -10.593 1.00 78.38 89 SER A C 1
ATOM 721 O O . SER A 1 89 ? -8.063 1.608 -11.256 1.00 78.38 89 SER A O 1
ATOM 723 N N . GLU A 1 90 ? -9.674 3.141 -11.007 1.00 79.94 90 GLU A N 1
ATOM 724 C CA . GLU A 1 90 ? -10.377 2.785 -12.240 1.00 79.94 90 GLU A CA 1
ATOM 725 C C . GLU A 1 90 ? -9.463 2.917 -13.468 1.00 79.94 90 GLU A C 1
ATOM 727 O O . GLU A 1 90 ? -9.370 2.001 -14.295 1.00 79.94 90 GLU A O 1
ATOM 732 N N . ARG A 1 91 ? -8.718 4.021 -13.580 1.00 82.31 91 ARG A N 1
ATOM 733 C CA . ARG A 1 91 ? -7.758 4.236 -14.670 1.00 82.31 91 ARG A CA 1
ATOM 734 C C . ARG A 1 91 ? -6.641 3.189 -14.659 1.00 82.31 91 ARG A C 1
ATOM 736 O O . ARG A 1 91 ? -6.273 2.680 -15.720 1.00 82.31 91 ARG A O 1
ATOM 743 N N . TYR A 1 92 ? -6.122 2.850 -13.484 1.00 81.88 92 TYR A N 1
ATOM 744 C CA . TYR A 1 92 ? -5.031 1.901 -13.294 1.00 81.88 92 TYR A CA 1
ATOM 745 C C . TYR A 1 92 ? -5.413 0.493 -13.771 1.00 81.88 92 TYR A C 1
ATOM 747 O O . TYR A 1 92 ? -4.705 -0.110 -14.590 1.00 81.88 92 TYR A O 1
ATOM 755 N N . PHE A 1 93 ? -6.575 -0.009 -13.344 1.00 82.88 93 PHE A N 1
ATOM 756 C CA . PHE A 1 93 ? -7.055 -1.341 -13.725 1.00 82.88 93 PHE A CA 1
ATOM 757 C C . PHE A 1 93 ? -7.607 -1.385 -15.157 1.00 82.88 93 PHE A C 1
ATOM 759 O O . PHE A 1 93 ? -7.298 -2.313 -15.913 1.00 82.88 93 PHE A O 1
ATOM 766 N N . SER A 1 94 ? -8.354 -0.366 -15.600 1.00 81.69 94 SER A N 1
ATOM 767 C CA . SER A 1 94 ? -8.916 -0.324 -16.962 1.00 81.69 94 SER A CA 1
ATOM 768 C C . SER A 1 94 ? -7.831 -0.313 -18.042 1.00 81.69 94 SER A C 1
ATOM 770 O O . SER A 1 94 ? -7.978 -0.971 -19.081 1.00 81.69 94 SER A O 1
ATOM 772 N N . LYS A 1 95 ? -6.703 0.361 -17.793 1.00 81.62 95 LYS A N 1
ATOM 773 C CA . LYS A 1 95 ? -5.542 0.388 -18.696 1.00 81.62 95 LYS A CA 1
ATOM 774 C C . LYS A 1 95 ? -4.598 -0.808 -18.522 1.00 81.62 95 LYS A C 1
ATOM 776 O O . LYS A 1 95 ? -3.641 -0.928 -19.287 1.00 81.62 95 LYS A O 1
ATOM 781 N N . GLY A 1 96 ? -4.879 -1.714 -17.581 1.00 78.00 96 GLY A N 1
ATOM 782 C CA . GLY A 1 96 ? -4.076 -2.913 -17.334 1.00 78.00 96 GLY A CA 1
ATOM 783 C C . GLY A 1 96 ? -2.663 -2.590 -16.849 1.00 78.00 96 GLY A C 1
ATOM 784 O O . GLY A 1 96 ? -1.708 -3.254 -17.260 1.00 78.00 96 GLY A O 1
ATOM 785 N N . TYR A 1 97 ? -2.511 -1.541 -16.034 1.00 82.25 97 TYR A N 1
ATOM 786 C CA . TYR A 1 97 ? -1.204 -1.126 -15.526 1.00 82.25 97 TYR A CA 1
ATOM 787 C C . TYR A 1 97 ? -0.624 -2.115 -14.521 1.00 82.25 97 TYR A C 1
ATOM 789 O O . TYR A 1 97 ? 0.585 -2.290 -14.537 1.00 82.25 97 TYR A O 1
ATOM 797 N N . LEU A 1 98 ? -1.456 -2.853 -13.780 1.00 81.44 98 LEU A N 1
ATOM 798 C CA . LEU A 1 98 ? -1.028 -3.826 -12.769 1.00 81.44 98 LEU A CA 1
ATOM 799 C C . LEU A 1 98 ? 0.120 -4.749 -13.227 1.00 81.44 98 LEU A C 1
ATOM 801 O O . LEU A 1 98 ? 1.143 -4.845 -12.563 1.00 81.44 98 LEU A O 1
ATOM 805 N N . TYR A 1 99 ? 0.007 -5.398 -14.391 1.00 76.06 99 TYR A N 1
ATOM 806 C CA . TYR A 1 99 ? 1.050 -6.325 -14.871 1.00 76.06 99 TYR A CA 1
ATOM 807 C C . TYR A 1 99 ? 2.260 -5.640 -15.513 1.00 76.06 99 TYR A C 1
ATOM 809 O O . TYR A 1 99 ? 3.280 -6.279 -15.775 1.00 76.06 99 TYR A O 1
ATOM 817 N N . ARG A 1 100 ? 2.133 -4.352 -15.820 1.00 76.50 100 ARG A N 1
ATOM 818 C CA . ARG A 1 100 ? 3.176 -3.543 -16.458 1.00 76.50 100 ARG A CA 1
ATOM 819 C C . ARG A 1 100 ? 3.865 -2.609 -15.469 1.00 76.50 100 ARG A C 1
ATOM 821 O O . ARG A 1 100 ? 4.835 -1.954 -15.838 1.00 76.50 100 ARG A O 1
ATOM 828 N N . ASP A 1 101 ? 3.364 -2.553 -14.244 1.00 79.62 101 ASP A N 1
ATOM 829 C CA . ASP A 1 101 ? 3.895 -1.734 -13.179 1.00 79.62 101 ASP A CA 1
ATOM 830 C C . ASP A 1 101 ? 5.148 -2.398 -12.585 1.00 79.62 101 ASP A C 1
ATOM 832 O O . ASP A 1 101 ? 5.081 -3.531 -12.093 1.00 79.62 101 ASP A O 1
ATOM 836 N N . PRO A 1 102 ? 6.311 -1.729 -12.638 1.00 77.00 102 PRO A N 1
ATOM 837 C CA . PRO A 1 102 ? 7.541 -2.273 -12.078 1.00 77.00 102 PRO A CA 1
ATOM 838 C C . PRO A 1 102 ? 7.463 -2.483 -10.559 1.00 77.00 102 PRO A C 1
ATOM 840 O O . PRO A 1 102 ? 8.156 -3.361 -10.048 1.00 77.00 102 PRO A O 1
ATOM 843 N N . THR A 1 103 ? 6.589 -1.770 -9.841 1.00 80.19 103 THR A N 1
ATOM 844 C CA . THR A 1 103 ? 6.349 -2.021 -8.408 1.00 80.19 103 THR A CA 1
ATOM 845 C C . THR A 1 103 ? 5.758 -3.402 -8.177 1.00 80.19 103 THR A C 1
ATOM 847 O O . THR A 1 103 ? 6.252 -4.157 -7.346 1.00 80.19 103 THR A O 1
ATOM 850 N N . ILE A 1 104 ? 4.767 -3.790 -8.980 1.00 80.69 104 ILE A N 1
ATOM 851 C CA . ILE A 1 104 ? 4.124 -5.103 -8.914 1.00 80.69 104 ILE A CA 1
ATOM 852 C C . ILE A 1 104 ? 5.106 -6.206 -9.315 1.00 80.69 104 ILE A C 1
ATOM 854 O O . ILE A 1 104 ? 5.044 -7.319 -8.791 1.00 80.69 104 ILE A O 1
ATOM 858 N N . GLN A 1 105 ? 6.061 -5.918 -10.204 1.00 77.44 105 GLN A N 1
ATOM 859 C CA . GLN A 1 105 ? 7.146 -6.857 -10.494 1.00 77.44 105 GLN A CA 1
ATOM 860 C C . GLN A 1 105 ? 8.049 -7.084 -9.279 1.00 77.44 105 GLN A C 1
ATOM 862 O O . GLN A 1 105 ? 8.435 -8.227 -9.047 1.00 77.44 105 GLN A O 1
ATOM 867 N N . LEU A 1 106 ? 8.370 -6.043 -8.505 1.00 76.62 106 LEU A N 1
ATOM 868 C CA . LEU A 1 106 ? 9.155 -6.183 -7.275 1.00 76.62 106 LEU A CA 1
ATOM 869 C C . LEU A 1 106 ? 8.374 -6.884 -6.162 1.00 76.62 106 LEU A C 1
ATOM 871 O O . LEU A 1 106 ? 8.919 -7.798 -5.550 1.00 76.62 106 LEU A O 1
ATOM 875 N N . VAL A 1 107 ? 7.093 -6.552 -5.972 1.00 79.69 107 VAL A N 1
ATOM 876 C CA . VAL A 1 107 ? 6.203 -7.250 -5.022 1.00 79.69 107 VAL A CA 1
ATOM 877 C C . VAL A 1 107 ? 6.147 -8.752 -5.325 1.00 79.69 107 VAL A C 1
ATOM 879 O O . VAL A 1 107 ? 6.198 -9.572 -4.419 1.00 79.69 107 VAL A O 1
ATOM 882 N N . ASN A 1 108 ? 6.116 -9.139 -6.604 1.00 76.12 108 ASN A N 1
ATOM 883 C CA . ASN A 1 108 ? 6.158 -10.551 -7.000 1.00 76.12 108 ASN A CA 1
ATOM 884 C C . ASN A 1 108 ? 7.534 -11.218 -6.819 1.00 76.12 108 ASN A C 1
ATOM 886 O O . ASN A 1 108 ? 7.617 -12.444 -6.868 1.00 76.12 108 ASN A O 1
ATOM 890 N N . ARG A 1 109 ? 8.621 -10.444 -6.694 1.00 73.19 109 ARG A N 1
ATOM 891 C CA . ARG A 1 109 ? 9.997 -10.959 -6.588 1.00 73.19 109 ARG A CA 1
ATOM 892 C C . ARG A 1 109 ? 10.444 -11.200 -5.148 1.00 73.19 109 ARG A C 1
ATOM 894 O O . ARG A 1 109 ? 11.423 -11.919 -4.967 1.00 73.19 109 ARG A O 1
ATOM 901 N N . GLY A 1 110 ? 9.776 -10.645 -4.137 1.00 62.44 110 GLY A N 1
ATOM 902 C CA . GLY A 1 110 ? 10.198 -10.867 -2.757 1.00 62.44 110 GLY A CA 1
ATOM 903 C C . GLY A 1 110 ? 9.227 -10.386 -1.685 1.00 62.44 110 GLY A C 1
ATOM 904 O O . GLY A 1 110 ? 8.401 -9.512 -1.910 1.00 62.44 110 GLY A O 1
ATOM 905 N N . ASN A 1 111 ? 9.396 -10.952 -0.487 1.00 59.59 111 ASN A N 1
ATOM 906 C CA . ASN A 1 111 ? 8.644 -10.614 0.729 1.00 59.59 111 ASN A CA 1
ATOM 907 C C . ASN A 1 111 ? 9.236 -9.420 1.507 1.00 59.59 111 ASN A C 1
ATOM 909 O O . ASN A 1 111 ? 8.777 -9.121 2.608 1.00 59.59 111 ASN A O 1
ATOM 913 N N . ALA A 1 112 ? 10.286 -8.775 0.990 1.00 76.50 112 ALA A N 1
ATOM 914 C CA . ALA A 1 112 ? 10.962 -7.674 1.669 1.00 76.50 112 ALA A CA 1
ATOM 915 C C . ALA A 1 112 ? 10.438 -6.311 1.179 1.00 76.50 112 ALA A C 1
ATOM 917 O O . ALA A 1 112 ? 10.202 -6.151 -0.021 1.00 76.50 112 ALA A O 1
ATOM 918 N N . PRO A 1 113 ? 10.291 -5.316 2.075 1.00 80.69 113 PRO A N 1
ATOM 919 C CA . PRO A 1 113 ? 10.080 -3.930 1.673 1.00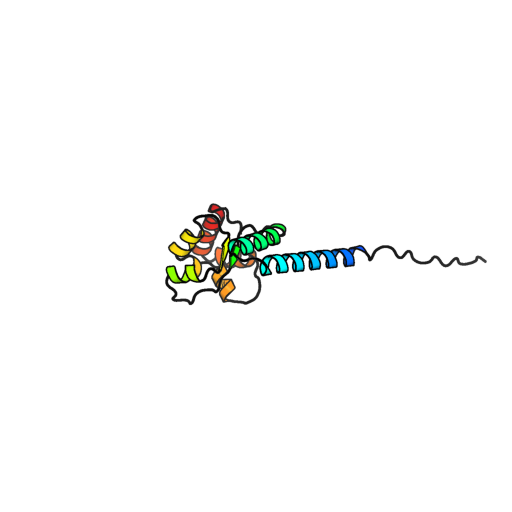 80.69 113 PRO A CA 1
ATOM 920 C C . PRO A 1 113 ? 11.212 -3.458 0.754 1.00 80.69 113 PRO A C 1
ATOM 922 O O . PRO A 1 113 ? 12.375 -3.769 1.002 1.00 80.69 113 PRO A O 1
ATOM 925 N N . PHE A 1 114 ? 10.871 -2.688 -0.275 1.00 80.25 114 PHE A N 1
ATOM 926 C CA . PHE A 1 114 ? 11.822 -2.095 -1.217 1.00 80.25 114 PHE A CA 1
ATOM 927 C C . PHE A 1 114 ? 11.666 -0.574 -1.241 1.00 80.25 114 PHE A C 1
ATOM 929 O O . PHE A 1 114 ? 10.615 -0.033 -0.884 1.00 80.25 114 PHE A O 1
ATOM 936 N N . LEU A 1 115 ? 12.714 0.121 -1.673 1.00 78.81 115 LEU A N 1
ATOM 937 C CA . LEU A 1 115 ? 12.704 1.572 -1.839 1.00 78.81 115 LEU A CA 1
ATOM 938 C C . LEU A 1 115 ? 12.311 1.957 -3.266 1.00 78.81 115 LEU A C 1
ATOM 940 O O . LEU A 1 115 ? 12.636 1.280 -4.239 1.00 78.81 115 LEU A O 1
ATOM 944 N N . TRP A 1 116 ? 11.684 3.122 -3.415 1.00 73.00 116 TRP A N 1
ATOM 945 C CA . TRP A 1 116 ? 11.344 3.673 -4.730 1.00 73.00 116 TRP A CA 1
ATOM 946 C C . TRP A 1 116 ? 12.572 3.924 -5.615 1.00 73.00 116 TRP A C 1
ATOM 948 O O . TRP A 1 116 ? 12.517 3.707 -6.823 1.00 73.00 116 TRP A O 1
ATOM 958 N N . SER A 1 117 ? 13.713 4.274 -5.018 1.00 74.69 117 SER A N 1
ATOM 959 C CA . SER A 1 117 ? 14.987 4.430 -5.731 1.00 74.69 117 SER A CA 1
ATOM 960 C C . SER A 1 117 ? 15.503 3.124 -6.350 1.00 74.69 117 SER A C 1
ATOM 962 O O . SER A 1 117 ? 16.266 3.145 -7.317 1.00 74.69 117 SER A O 1
ATOM 964 N N . GLU A 1 118 ? 15.072 1.967 -5.848 1.00 74.31 118 GLU A N 1
ATOM 965 C CA . GLU A 1 118 ? 15.409 0.662 -6.428 1.00 74.31 118 GLU A CA 1
ATOM 966 C C . GLU A 1 118 ? 14.570 0.381 -7.684 1.00 74.31 118 GLU A C 1
ATOM 968 O O . GLU A 1 118 ? 15.021 -0.317 -8.595 1.00 74.31 118 GLU A O 1
ATOM 973 N N . ILE A 1 119 ? 13.384 0.994 -7.781 1.00 73.62 119 ILE A N 1
ATOM 974 C CA . ILE A 1 119 ? 12.510 0.954 -8.961 1.00 73.62 119 ILE A CA 1
ATOM 975 C C . ILE A 1 119 ? 13.010 1.893 -10.055 1.00 73.62 119 ILE A C 1
ATOM 977 O O . ILE A 1 119 ? 12.808 1.605 -11.236 1.00 73.62 119 ILE A O 1
ATOM 981 N N . ASP A 1 120 ? 13.683 2.989 -9.700 1.00 70.06 120 ASP A N 1
ATOM 982 C CA . ASP A 1 120 ? 14.225 3.951 -10.667 1.00 70.06 120 ASP A CA 1
ATOM 983 C C . ASP A 1 120 ? 15.093 3.280 -11.725 1.00 70.06 120 ASP A C 1
ATOM 985 O O . ASP A 1 120 ? 14.854 3.470 -12.917 1.00 70.06 120 ASP A O 1
ATOM 989 N N . LYS A 1 121 ? 15.969 2.366 -11.307 1.00 68.75 121 LYS A N 1
ATOM 990 C CA . LYS A 1 121 ? 16.811 1.569 -12.211 1.00 68.75 121 LYS A CA 1
ATOM 991 C C . LYS A 1 121 ? 15.994 0.714 -13.186 1.00 68.75 121 LYS A C 1
ATOM 993 O O . LYS A 1 121 ? 16.396 0.514 -14.327 1.00 68.75 121 LYS A O 1
ATOM 998 N N . VAL A 1 122 ? 14.827 0.218 -12.769 1.00 66.44 122 VAL A N 1
ATOM 999 C CA . VAL A 1 122 ? 13.921 -0.578 -13.620 1.00 66.44 122 VAL A CA 1
ATOM 1000 C C . VAL A 1 122 ? 13.133 0.326 -14.576 1.00 66.44 122 VAL A C 1
ATOM 1002 O O . VAL A 1 122 ? 12.949 -0.005 -15.750 1.00 66.44 122 VAL A O 1
ATOM 1005 N N . CYS A 1 123 ? 12.687 1.490 -14.106 1.00 65.06 123 CYS A N 1
ATOM 1006 C CA . CYS A 1 123 ? 11.964 2.473 -14.913 1.00 65.06 123 CYS A CA 1
ATOM 1007 C C . CYS A 1 123 ? 12.854 3.192 -15.935 1.00 65.06 123 CYS A C 1
ATOM 1009 O O . CYS A 1 123 ? 12.376 3.537 -17.013 1.00 65.06 123 CYS A O 1
ATOM 1011 N N . GLU A 1 124 ? 14.132 3.419 -15.644 1.00 64.25 124 GLU A N 1
ATOM 1012 C CA . GLU A 1 124 ? 15.094 3.974 -16.607 1.00 64.25 124 GLU A CA 1
ATOM 1013 C C . GLU A 1 124 ? 15.264 3.062 -17.826 1.00 64.25 124 GLU A C 1
ATOM 1015 O O . GLU A 1 124 ? 15.396 3.534 -18.957 1.00 64.25 124 GLU A O 1
ATOM 1020 N N . VAL A 1 125 ? 15.132 1.754 -17.626 1.00 58.94 125 VAL A N 1
ATOM 1021 C CA . VAL A 1 125 ? 15.255 0.760 -18.694 1.00 58.94 125 VAL A CA 1
ATOM 1022 C C . VAL A 1 125 ? 13.903 0.472 -19.368 1.00 58.94 125 VAL A C 1
ATOM 1024 O O . VAL A 1 125 ? 13.862 0.109 -20.542 1.00 58.94 125 VAL A O 1
ATOM 1027 N N . CYS A 1 126 ? 12.772 0.695 -18.684 1.00 66.12 126 CYS A N 1
ATOM 1028 C CA . CYS A 1 126 ? 11.430 0.427 -19.210 1.00 66.12 126 CYS A CA 1
ATOM 1029 C C . CYS A 1 126 ? 10.650 1.717 -19.564 1.00 66.12 126 CYS A C 1
ATOM 1031 O O . CYS A 1 126 ? 10.166 2.411 -18.663 1.00 66.12 126 CYS A O 1
ATOM 1033 N N . PRO A 1 127 ? 10.388 2.009 -20.859 1.00 65.88 127 PRO A N 1
ATOM 1034 C CA . PRO A 1 127 ? 9.585 3.167 -21.279 1.00 65.88 127 PRO A CA 1
ATOM 1035 C C . PRO A 1 127 ? 8.187 3.218 -20.642 1.00 65.88 127 PRO A C 1
ATOM 1037 O O . PRO A 1 127 ? 7.637 4.293 -20.405 1.00 65.88 127 PRO A O 1
ATOM 1040 N N . TYR A 1 128 ? 7.616 2.052 -20.326 1.00 66.81 128 TYR A N 1
ATOM 1041 C CA . TYR A 1 128 ? 6.307 1.944 -19.686 1.00 66.81 128 TYR A CA 1
ATOM 1042 C C . TYR A 1 128 ? 6.350 2.297 -18.193 1.00 66.81 128 TYR A C 1
ATOM 1044 O O . TYR A 1 128 ? 5.427 2.936 -17.693 1.00 66.81 128 TYR A O 1
ATOM 1052 N N . GLY A 1 129 ? 7.445 1.964 -17.500 1.00 65.81 129 GLY A N 1
ATOM 1053 C CA . GLY A 1 129 ? 7.673 2.349 -16.105 1.00 65.81 129 GLY A CA 1
ATOM 1054 C C . GLY A 1 129 ? 7.777 3.866 -15.935 1.00 65.81 129 GLY A C 1
ATOM 1055 O O . GLY A 1 129 ? 7.166 4.426 -15.025 1.00 65.81 129 GLY A O 1
ATOM 1056 N N . ARG A 1 130 ? 8.448 4.563 -16.867 1.00 69.25 130 ARG A N 1
ATOM 1057 C CA . ARG A 1 130 ? 8.430 6.041 -16.920 1.00 69.25 130 ARG A CA 1
ATOM 1058 C C . ARG A 1 130 ? 7.026 6.599 -17.117 1.00 69.25 130 ARG A C 1
ATOM 1060 O O . ARG A 1 130 ? 6.651 7.567 -16.464 1.00 69.25 130 ARG A O 1
ATOM 1067 N N . ARG A 1 131 ? 6.239 5.982 -18.001 1.00 73.75 131 ARG A N 1
ATOM 1068 C CA . ARG A 1 131 ? 4.872 6.432 -18.278 1.00 73.75 131 ARG A CA 1
ATOM 1069 C C . ARG A 1 131 ? 3.969 6.287 -17.057 1.00 73.75 131 ARG A C 1
ATOM 1071 O O . ARG A 1 131 ? 3.298 7.249 -16.710 1.00 73.75 131 ARG A O 1
ATOM 1078 N N . ILE A 1 132 ? 3.970 5.129 -16.393 1.00 71.19 132 ILE A N 1
ATOM 1079 C CA . ILE A 1 132 ? 3.196 4.926 -15.157 1.00 71.19 132 ILE A CA 1
ATOM 1080 C C . ILE A 1 132 ? 3.641 5.937 -14.094 1.00 71.19 132 ILE A C 1
ATOM 1082 O O . ILE A 1 132 ? 2.793 6.565 -13.467 1.00 71.19 132 ILE A O 1
ATOM 1086 N N . ARG A 1 133 ? 4.953 6.186 -13.981 1.00 71.62 133 ARG A N 1
ATOM 1087 C CA . ARG A 1 133 ? 5.486 7.169 -13.036 1.00 71.62 133 ARG A CA 1
ATOM 1088 C C . ARG A 1 133 ? 4.941 8.581 -13.255 1.00 71.62 133 ARG A C 1
ATOM 1090 O O . ARG A 1 133 ? 4.530 9.250 -12.312 1.00 71.62 133 ARG A O 1
ATOM 1097 N N . ASN A 1 134 ? 4.940 9.045 -14.498 1.00 74.94 134 ASN A N 1
ATOM 1098 C CA . ASN A 1 134 ? 4.419 10.373 -14.814 1.00 74.94 134 ASN A CA 1
ATOM 1099 C C . ASN A 1 134 ? 2.914 10.453 -14.534 1.00 74.94 134 ASN A C 1
ATOM 1101 O O . ASN A 1 134 ? 2.460 11.419 -13.934 1.00 74.94 134 ASN A O 1
ATOM 1105 N N . LEU A 1 135 ? 2.166 9.399 -14.870 1.00 72.62 135 LEU A N 1
ATOM 1106 C CA . LEU A 1 135 ? 0.721 9.345 -14.654 1.00 72.62 135 LEU A CA 1
ATOM 1107 C C . LEU A 1 135 ? 0.322 9.360 -13.173 1.00 72.62 135 LEU A C 1
ATOM 1109 O O . LEU A 1 135 ? -0.643 10.023 -12.813 1.00 72.62 135 LEU A O 1
ATOM 1113 N N . VAL A 1 136 ? 1.059 8.654 -12.316 1.00 71.75 136 VAL A N 1
ATOM 1114 C CA . VAL A 1 136 ? 0.830 8.671 -10.862 1.00 71.75 136 VAL A CA 1
ATOM 1115 C C . VAL A 1 136 ? 1.155 10.057 -10.290 1.00 71.75 136 VAL A C 1
ATOM 1117 O O . VAL A 1 136 ? 0.367 10.580 -9.509 1.00 71.75 136 VAL A O 1
ATOM 1120 N N . ARG A 1 137 ? 2.235 10.713 -10.750 1.00 73.38 137 ARG A N 1
ATOM 1121 C CA . ARG A 1 137 ? 2.542 12.106 -10.365 1.00 73.38 137 ARG A CA 1
ATOM 1122 C C . ARG A 1 137 ? 1.445 13.085 -10.791 1.00 73.38 137 ARG A C 1
ATOM 1124 O O . ARG A 1 137 ? 1.076 13.953 -10.008 1.00 73.38 137 ARG A O 1
ATOM 1131 N N . GLU A 1 138 ? 0.931 12.948 -12.013 1.00 73.81 138 GLU A N 1
ATOM 1132 C CA . GLU A 1 138 ? -0.182 13.756 -12.535 1.00 73.81 138 GLU A CA 1
ATOM 1133 C C . GLU A 1 138 ? -1.475 13.546 -11.739 1.00 73.81 138 GLU A C 1
ATOM 1135 O O . GLU A 1 138 ? -2.230 14.492 -11.540 1.00 73.81 138 GLU A O 1
ATOM 1140 N N . ALA A 1 139 ? -1.718 12.329 -11.246 1.00 65.81 139 ALA A N 1
ATOM 1141 C CA . ALA A 1 139 ? -2.881 12.004 -10.423 1.00 65.81 139 ALA A CA 1
ATOM 1142 C C . ALA A 1 139 ? -2.797 12.563 -8.988 1.00 65.81 139 ALA A C 1
ATOM 1144 O O . ALA A 1 139 ? -3.721 12.371 -8.206 1.00 65.81 139 ALA A O 1
ATOM 1145 N N . GLY A 1 140 ? -1.701 13.235 -8.613 1.00 65.31 140 GLY A N 1
ATOM 1146 C CA . GLY A 1 140 ? -1.484 13.727 -7.249 1.00 65.31 140 GLY A CA 1
ATOM 1147 C C . GLY A 1 140 ? -1.012 12.647 -6.273 1.00 65.31 140 GLY A C 1
ATOM 1148 O O . GLY A 1 140 ? -0.773 12.937 -5.098 1.00 65.31 140 GLY A O 1
ATOM 1149 N N . CYS A 1 141 ? -0.805 11.417 -6.750 1.00 63.31 141 CYS A N 1
ATOM 1150 C CA . CYS A 1 141 ? -0.112 10.399 -5.985 1.00 63.31 141 CYS A CA 1
ATOM 1151 C C . CYS A 1 141 ? 1.380 10.741 -5.931 1.00 63.31 141 CYS A C 1
ATOM 1153 O O . CYS A 1 141 ? 2.054 10.870 -6.958 1.00 63.31 141 CYS A O 1
ATOM 1155 N N . ARG A 1 142 ? 1.921 10.880 -4.721 1.00 59.47 142 ARG A N 1
ATOM 1156 C CA . ARG A 1 142 ? 3.372 10.976 -4.544 1.00 59.47 142 ARG A CA 1
ATOM 1157 C C . ARG A 1 142 ? 3.952 9.563 -4.530 1.00 59.47 142 ARG A C 1
ATOM 1159 O O . ARG A 1 142 ? 3.449 8.720 -3.791 1.00 59.47 142 ARG A O 1
ATOM 1166 N N . TYR A 1 143 ? 4.972 9.343 -5.363 1.00 52.19 143 TYR A N 1
ATOM 1167 C CA . TYR A 1 143 ? 5.915 8.235 -5.193 1.00 52.19 143 TYR A CA 1
ATOM 1168 C C . TYR A 1 143 ? 6.858 8.549 -4.044 1.00 52.19 143 TYR A C 1
ATOM 1170 O O . TYR A 1 143 ? 7.363 9.697 -4.029 1.00 52.19 143 TYR A O 1
#

pLDDT: mean 74.17, std 13.55, range [36.38, 92.19]

Nearest PDB structures (foldseek):
  6gc1-assembly1_A  TM=5.885E-01  e=1.982E+00  Homo sapiens

Mean predicted aligned error: 12.11 Å